Protein AF-A0A8S3B170-F1 (afdb_monomer)

Radius of gyration: 17.37 Å; Cα contacts (8 Å, |Δi|>4): 45; chains: 1; bounding box: 33×46×44 Å

Foldseek 3Di:
DDDDPPVVVVVVVVVPPDPVPCDPCNVVVVLVVVLVVVVVVVVVVVDPPDALVVSQVSSQVVVCVVVVHDDPDPDTPDDSVNSDDPPD

Mean predicted aligned error: 12.1 Å

Secondary structure (DSSP, 8-state):
-PPPTTHHHHHHHS-SS---SS-HHHH-HHHHHHHHHHHHHHHHTT-TT--HHHHHHHHHHHHHHHTT----SSS-SS-GGGG-----

Solvent-accessible surface area (backbone atoms only — not comparable to full-atom values): 5610 Å² total; per-residue (Å²): 136,87,79,60,95,72,51,61,62,56,46,66,68,68,58,70,80,63,76,80,61,84,45,74,45,74,80,36,52,68,59,48,54,51,52,51,52,52,50,51,54,50,61,68,66,76,51,86,78,77,48,36,58,59,55,22,53,48,52,36,53,51,49,32,59,73,67,75,46,79,85,88,61,95,71,63,85,47,52,40,81,81,44,58,77,85,83,124

Organism: NCBI:txid392030

Sequence (88 aa):
GIFVNGDFDAFMDDGRGRKRGDSFFDEYPELETEAKLFVADACSKKSSDFKAIHMANFIDSSYYTLLNTSKCQNELIRSERMCRLDLR

pLDDT: mean 74.4, std 14.37, range [34.97, 90.19]

Nearest PDB structures (foldseek):
  6o8z-assembly1_o  TM=3.668E-01  e=8.525E+00  Enterococcus faecalis

Structure (mmCIF, N/CA/C/O backbone):
data_AF-A0A8S3B170-F1
#
_entry.id   AF-A0A8S3B170-F1
#
loop_
_atom_site.group_PDB
_atom_site.id
_atom_site.type_symbol
_atom_site.label_atom_id
_atom_site.label_alt_id
_atom_site.label_comp_id
_atom_site.label_asym_id
_atom_site.label_entity_id
_atom_site.label_seq_id
_atom_site.pdbx_PDB_ins_code
_atom_site.Cartn_x
_atom_site.Cartn_y
_atom_site.Cartn_z
_atom_site.occupancy
_atom_site.B_iso_or_equiv
_atom_site.auth_seq_id
_atom_site.auth_comp_id
_atom_site.auth_asym_id
_atom_site.auth_atom_id
_atom_site.pdbx_PDB_model_num
ATOM 1 N N . GLY A 1 1 ? -8.770 -31.459 -17.779 1.00 45.66 1 GLY A N 1
ATOM 2 C CA . GLY A 1 1 ? -10.184 -31.383 -18.189 1.00 45.66 1 GLY A CA 1
ATOM 3 C C . GLY A 1 1 ? -10.227 -31.037 -19.658 1.00 45.66 1 GLY A C 1
ATOM 4 O O . GLY A 1 1 ? -9.396 -30.247 -20.084 1.00 45.66 1 GLY A O 1
ATOM 5 N N . ILE A 1 2 ? -11.108 -31.674 -20.427 1.00 48.44 2 ILE A N 1
ATOM 6 C CA . ILE A 1 2 ? -11.297 -31.382 -21.855 1.00 48.44 2 ILE A CA 1
ATOM 7 C C . ILE A 1 2 ? -12.342 -30.268 -21.939 1.00 48.44 2 ILE A C 1
ATOM 9 O O . ILE A 1 2 ? -13.466 -30.461 -21.483 1.00 48.44 2 ILE A O 1
ATOM 13 N N . PHE A 1 3 ? -11.954 -29.104 -22.459 1.00 50.00 3 PHE A N 1
ATOM 14 C CA . PHE A 1 3 ? -12.873 -27.991 -22.695 1.00 50.00 3 PHE A CA 1
ATOM 15 C C . PHE A 1 3 ? -13.639 -28.245 -23.997 1.00 50.00 3 PHE A C 1
ATOM 17 O O . PHE A 1 3 ? -13.035 -28.560 -25.023 1.00 50.00 3 PHE A O 1
ATOM 24 N N . VAL A 1 4 ? -14.967 -28.151 -23.942 1.00 60.59 4 VAL A N 1
ATOM 25 C CA . VAL A 1 4 ? -15.851 -28.301 -25.104 1.00 60.59 4 VAL A CA 1
ATOM 26 C C . VAL A 1 4 ? -15.965 -26.935 -25.790 1.00 60.59 4 VAL A C 1
ATOM 28 O O . VAL A 1 4 ? -16.055 -25.909 -25.121 1.00 60.59 4 VAL A O 1
ATOM 31 N N . ASN A 1 5 ? -15.873 -26.925 -27.124 1.00 57.31 5 ASN A N 1
ATOM 32 C CA . ASN A 1 5 ? -15.816 -25.732 -27.980 1.00 57.31 5 ASN A CA 1
ATOM 33 C C . ASN A 1 5 ? -16.732 -24.585 -27.514 1.00 57.31 5 ASN A C 1
ATOM 35 O O . ASN A 1 5 ? -17.948 -24.752 -27.459 1.00 57.31 5 ASN A O 1
ATOM 39 N N . GLY A 1 6 ? -16.132 -23.417 -27.257 1.00 56.84 6 GLY A N 1
ATOM 40 C CA . GLY A 1 6 ? -16.812 -22.176 -26.860 1.00 56.84 6 GLY A CA 1
ATOM 41 C C . GLY A 1 6 ? -16.570 -21.752 -25.407 1.00 56.84 6 GLY A C 1
ATOM 42 O O . GLY A 1 6 ? -16.539 -20.557 -25.129 1.00 56.84 6 GLY A O 1
ATOM 43 N N . ASP A 1 7 ? -16.294 -22.695 -24.501 1.00 57.12 7 ASP A N 1
ATOM 44 C CA . ASP A 1 7 ? -16.060 -22.382 -23.079 1.00 57.12 7 ASP A CA 1
ATOM 45 C C . ASP A 1 7 ? -14.659 -21.832 -22.791 1.00 57.12 7 ASP A C 1
ATOM 47 O O . ASP A 1 7 ? -14.434 -21.221 -21.749 1.00 57.12 7 ASP A O 1
ATOM 51 N N . PHE A 1 8 ? -13.697 -22.041 -23.693 1.00 58.09 8 PHE A N 1
ATOM 52 C CA . PHE A 1 8 ? -12.327 -21.581 -23.467 1.00 58.09 8 PHE A CA 1
ATOM 53 C C . PHE A 1 8 ? -12.221 -20.053 -23.515 1.00 58.09 8 PHE A C 1
ATOM 55 O O . PHE A 1 8 ? -11.561 -19.464 -22.664 1.00 58.09 8 PHE A O 1
ATOM 62 N N . ASP A 1 9 ? -12.913 -19.400 -24.451 1.00 59.09 9 ASP A N 1
ATOM 63 C CA . ASP A 1 9 ? -12.901 -17.939 -24.545 1.00 59.09 9 ASP A CA 1
ATOM 64 C C . ASP A 1 9 ? -13.648 -17.301 -23.368 1.00 59.09 9 ASP A C 1
ATOM 66 O O . ASP A 1 9 ? -13.138 -16.358 -22.773 1.00 59.09 9 ASP A O 1
ATOM 70 N N . ALA A 1 10 ? -14.780 -17.875 -22.940 1.00 59.28 10 ALA A N 1
ATOM 71 C CA . ALA A 1 10 ? -15.498 -17.433 -21.741 1.00 59.28 10 ALA A CA 1
ATOM 72 C C . ALA A 1 10 ? -14.673 -17.633 -20.455 1.00 59.28 10 ALA A C 1
ATOM 74 O O . ALA A 1 10 ? -14.663 -16.769 -19.580 1.00 59.28 10 ALA A O 1
ATOM 75 N N . PHE A 1 11 ? -13.926 -18.736 -20.356 1.00 59.53 11 PHE A N 1
ATOM 76 C CA . PHE A 1 11 ? -12.984 -18.980 -19.262 1.00 59.53 11 PHE A CA 1
ATOM 77 C C . PHE A 1 11 ? -11.823 -17.972 -19.266 1.00 59.53 11 PHE A C 1
ATOM 79 O O . PHE A 1 11 ? -11.406 -17.492 -18.212 1.00 59.53 11 PHE A O 1
ATOM 86 N N . MET A 1 12 ? -11.324 -17.606 -20.449 1.00 54.66 12 MET A N 1
ATOM 87 C CA . MET A 1 12 ? -10.276 -16.594 -20.609 1.00 54.66 12 MET A CA 1
ATOM 88 C C . MET A 1 12 ? -10.776 -15.162 -20.337 1.00 54.66 12 MET A C 1
ATOM 90 O O . MET A 1 12 ? -9.975 -14.325 -19.902 1.00 54.66 12 MET A O 1
ATOM 94 N N . ASP A 1 13 ? -12.068 -14.883 -20.555 1.00 56.66 13 ASP A N 1
ATOM 95 C CA . ASP A 1 13 ? -12.711 -13.580 -20.312 1.00 56.66 13 ASP A CA 1
ATOM 96 C C . ASP A 1 13 ? -13.245 -13.390 -18.880 1.00 56.66 13 ASP A C 1
ATOM 98 O O . ASP A 1 13 ? -13.313 -12.254 -18.411 1.00 56.66 13 ASP A O 1
ATOM 102 N N . ASP A 1 14 ? -13.520 -14.464 -18.125 1.00 57.94 14 ASP A N 1
ATOM 103 C CA . ASP A 1 14 ? -13.901 -14.407 -16.693 1.00 57.94 14 ASP A CA 1
ATOM 104 C C . ASP A 1 14 ? -12.758 -13.870 -15.797 1.00 57.94 14 ASP A C 1
ATOM 106 O O . ASP A 1 14 ? -12.892 -13.709 -14.585 1.00 57.94 14 ASP A O 1
ATOM 110 N N . GLY A 1 15 ? -11.580 -13.594 -16.369 1.00 52.38 15 GLY A N 1
ATOM 111 C CA . GLY A 1 15 ? -10.436 -13.033 -15.647 1.00 52.38 15 GLY A CA 1
ATOM 112 C C . GLY A 1 15 ? -9.815 -13.997 -14.629 1.00 52.38 15 GLY A C 1
ATOM 113 O O . GLY A 1 15 ? -8.833 -13.649 -13.971 1.00 52.38 15 GLY A O 1
ATOM 114 N N . ARG A 1 16 ? -10.330 -15.227 -14.523 1.00 57.97 16 ARG A N 1
ATOM 115 C CA . ARG A 1 16 ? -9.792 -16.295 -13.679 1.00 57.97 16 ARG A CA 1
ATOM 116 C C . ARG A 1 16 ? -8.689 -17.029 -14.429 1.00 57.97 16 ARG A C 1
ATOM 118 O O . ARG A 1 16 ? -8.933 -17.994 -15.138 1.00 57.97 16 ARG A O 1
ATOM 125 N N . GLY A 1 17 ? -7.453 -16.565 -14.263 1.00 55.16 17 GLY A N 1
ATOM 126 C CA . GLY A 1 17 ? -6.263 -17.277 -14.752 1.00 55.16 17 GLY A CA 1
ATOM 127 C C . GLY A 1 17 ? -5.311 -16.448 -15.607 1.00 55.16 17 GLY A C 1
ATOM 128 O O . GLY A 1 17 ? -4.208 -16.902 -15.898 1.00 55.16 17 GLY A O 1
ATOM 129 N N . ARG A 1 18 ? -5.668 -15.210 -15.963 1.00 48.91 18 ARG A N 1
ATOM 130 C CA . ARG A 1 18 ? -4.694 -14.261 -16.511 1.00 48.91 18 ARG A CA 1
ATOM 131 C C . ARG A 1 18 ? -4.065 -13.480 -15.364 1.00 48.91 18 ARG A C 1
ATOM 133 O O . ARG A 1 18 ? -4.704 -12.595 -14.801 1.00 48.91 18 ARG A O 1
ATOM 140 N N . LYS A 1 19 ? -2.796 -13.772 -15.057 1.00 55.88 19 LYS A N 1
ATOM 141 C CA . LYS A 1 19 ? -1.916 -12.827 -14.357 1.00 55.88 19 LYS A CA 1
ATOM 142 C C . LYS A 1 19 ? -1.813 -11.602 -15.276 1.00 55.88 19 LYS A C 1
ATOM 144 O O . LYS A 1 19 ? -1.118 -11.637 -16.291 1.00 55.88 19 LYS A O 1
ATOM 149 N N . ARG A 1 20 ? -2.669 -10.597 -15.061 1.00 54.94 20 ARG A N 1
ATOM 150 C CA . ARG A 1 20 ? -2.687 -9.359 -15.854 1.00 54.94 20 ARG A CA 1
ATOM 151 C C . ARG A 1 20 ? -1.438 -8.562 -15.476 1.00 54.94 20 ARG A C 1
ATOM 153 O O . ARG A 1 20 ? -1.506 -7.722 -14.591 1.00 54.94 20 ARG A O 1
ATOM 160 N N . GLY A 1 21 ? -0.323 -8.871 -16.135 1.00 56.94 21 GLY A N 1
ATOM 161 C CA . GLY A 1 21 ? 0.990 -8.307 -15.821 1.00 56.94 21 GLY A CA 1
ATOM 162 C C . GLY A 1 21 ? 1.545 -8.805 -14.489 1.00 56.94 21 GLY A C 1
ATOM 163 O O . GLY A 1 21 ? 0.842 -9.463 -13.715 1.00 56.94 21 GLY A O 1
ATOM 164 N N . ASP A 1 22 ? 2.814 -8.498 -14.238 1.00 61.09 22 ASP A N 1
ATOM 165 C CA . ASP A 1 22 ? 3.347 -8.571 -12.884 1.00 61.09 22 ASP A CA 1
ATOM 166 C C . ASP A 1 22 ? 2.536 -7.595 -12.021 1.00 61.09 22 ASP A C 1
ATOM 168 O O . ASP A 1 22 ? 2.382 -6.411 -12.330 1.00 61.09 22 ASP A O 1
ATOM 172 N N . SER A 1 23 ? 1.883 -8.129 -10.993 1.00 71.25 23 SER A N 1
ATOM 173 C CA . SER A 1 23 ? 1.191 -7.326 -9.997 1.00 71.25 23 SER A CA 1
ATOM 174 C C . SER A 1 23 ? 2.237 -6.479 -9.287 1.00 71.25 23 SER A C 1
ATOM 176 O O . SER A 1 23 ? 3.335 -6.951 -9.020 1.00 71.25 23 SER A O 1
ATOM 178 N N . PHE A 1 24 ? 1.892 -5.261 -8.876 1.00 80.25 24 PHE A N 1
ATOM 179 C CA . PHE A 1 24 ? 2.782 -4.429 -8.057 1.00 80.25 24 PHE A CA 1
ATOM 180 C C . PHE A 1 24 ? 3.377 -5.193 -6.855 1.00 80.25 24 PHE A C 1
ATOM 182 O O . PHE A 1 24 ? 4.518 -4.984 -6.474 1.00 80.25 24 PHE A O 1
ATOM 189 N N . PHE A 1 25 ? 2.619 -6.118 -6.265 1.00 82.81 25 PHE A N 1
ATOM 190 C CA . PHE A 1 25 ? 3.099 -6.940 -5.153 1.00 82.81 25 PHE A CA 1
ATOM 191 C C . PHE A 1 25 ? 3.962 -8.141 -5.569 1.00 82.81 25 PHE A C 1
ATOM 193 O O . PHE A 1 25 ? 4.671 -8.675 -4.728 1.00 82.81 25 PHE A O 1
ATOM 200 N N . ASP A 1 26 ? 3.941 -8.547 -6.841 1.00 81.81 26 ASP A N 1
ATOM 201 C CA . ASP A 1 26 ? 4.919 -9.508 -7.363 1.00 81.81 26 ASP A CA 1
ATOM 202 C C . ASP A 1 26 ? 6.322 -8.885 -7.405 1.00 81.81 26 ASP A C 1
ATOM 204 O O . ASP A 1 26 ? 7.303 -9.562 -7.110 1.00 81.81 26 ASP A O 1
ATOM 208 N N . GLU A 1 27 ? 6.412 -7.592 -7.735 1.00 83.81 27 GLU A N 1
ATOM 209 C CA . GLU A 1 27 ? 7.671 -6.836 -7.723 1.00 83.81 27 GLU A CA 1
ATOM 210 C C . GLU A 1 27 ? 8.076 -6.406 -6.303 1.00 83.81 27 GLU A C 1
ATOM 212 O O . GLU A 1 27 ? 9.263 -6.372 -5.978 1.00 83.81 27 GLU A O 1
ATOM 217 N N . TYR A 1 28 ? 7.093 -6.122 -5.440 1.00 85.69 28 TYR A N 1
ATOM 218 C CA . TYR A 1 28 ? 7.303 -5.634 -4.074 1.00 85.69 28 TYR A CA 1
ATOM 219 C C . TYR A 1 28 ? 6.519 -6.457 -3.029 1.00 85.69 28 TYR A C 1
ATOM 221 O O . TYR A 1 28 ? 5.566 -5.952 -2.422 1.00 85.69 28 TYR A O 1
ATOM 229 N N . PRO A 1 29 ? 6.908 -7.721 -2.774 1.00 86.62 29 PRO A N 1
ATOM 230 C CA . PRO A 1 29 ? 6.185 -8.614 -1.857 1.00 86.62 29 PRO A CA 1
ATOM 231 C C . PRO A 1 29 ? 6.258 -8.168 -0.387 1.00 86.62 29 PRO A C 1
ATOM 233 O O . PRO A 1 29 ? 5.347 -8.429 0.405 1.00 86.62 29 PRO A O 1
ATOM 236 N N . GLU A 1 30 ? 7.316 -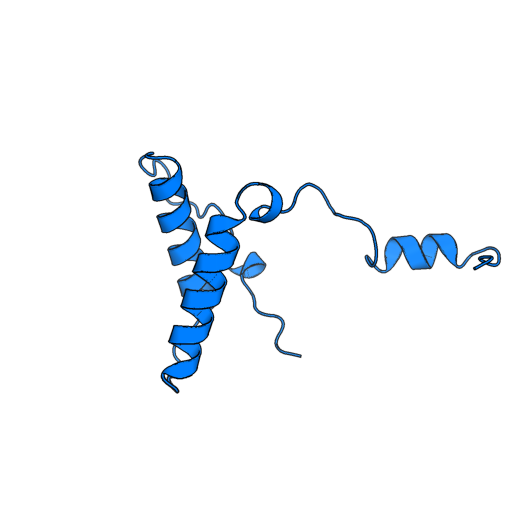7.448 -0.012 1.00 86.50 30 GLU A N 1
ATOM 237 C CA . GLU A 1 30 ? 7.472 -6.871 1.328 1.00 86.50 30 GLU A CA 1
ATOM 238 C C . GLU A 1 30 ? 6.367 -5.842 1.612 1.00 86.50 30 GLU A C 1
ATOM 240 O O . GLU A 1 30 ? 5.712 -5.900 2.654 1.00 86.50 30 GLU A O 1
ATOM 245 N N . LEU A 1 31 ? 6.052 -4.995 0.622 1.00 86.81 31 LEU A N 1
ATOM 246 C CA . LEU A 1 31 ? 4.968 -4.014 0.716 1.00 86.81 31 LEU A CA 1
ATOM 247 C C . LEU A 1 31 ? 3.594 -4.677 0.839 1.00 86.81 31 LEU A C 1
ATOM 249 O O . LEU A 1 31 ? 2.708 -4.130 1.493 1.00 86.81 31 LEU A O 1
ATOM 253 N N . GLU A 1 32 ? 3.393 -5.850 0.231 1.00 87.44 32 GLU A N 1
ATOM 254 C CA . GLU A 1 32 ? 2.143 -6.602 0.387 1.00 87.44 32 GLU A CA 1
ATOM 255 C C . GLU A 1 32 ? 1.948 -7.051 1.835 1.00 87.44 32 GLU A C 1
ATOM 257 O O . GLU A 1 32 ? 0.859 -6.921 2.403 1.00 87.44 32 GLU A O 1
ATOM 262 N N . THR A 1 33 ? 3.016 -7.577 2.431 1.00 86.75 33 THR A N 1
ATOM 263 C CA . THR A 1 33 ? 3.003 -8.086 3.802 1.00 86.75 33 THR A CA 1
ATOM 264 C C . THR A 1 33 ? 2.746 -6.952 4.788 1.00 86.75 33 THR A C 1
ATOM 266 O O . THR A 1 33 ? 1.849 -7.057 5.627 1.00 86.75 33 THR A O 1
ATOM 269 N N . GLU A 1 34 ? 3.456 -5.834 4.644 1.00 88.81 34 GLU A N 1
ATOM 270 C CA . GLU A 1 34 ? 3.257 -4.649 5.478 1.00 88.81 34 GLU A CA 1
ATOM 271 C C . GLU A 1 34 ? 1.854 -4.058 5.329 1.00 88.81 34 GLU A C 1
ATOM 273 O O . GLU A 1 34 ? 1.200 -3.754 6.327 1.00 88.81 34 GLU A O 1
ATOM 278 N N . ALA A 1 35 ? 1.346 -3.945 4.098 1.00 87.38 35 ALA A N 1
ATOM 279 C CA . ALA A 1 35 ? 0.013 -3.407 3.855 1.00 87.38 35 ALA A CA 1
ATOM 280 C C . ALA A 1 35 ? -1.081 -4.283 4.488 1.00 87.38 35 ALA A C 1
ATOM 282 O O . ALA A 1 35 ? -2.036 -3.756 5.062 1.00 87.38 35 ALA A O 1
ATOM 283 N N . LYS A 1 36 ? -0.936 -5.616 4.443 1.00 87.06 36 LYS A N 1
ATOM 284 C CA . LYS A 1 36 ? -1.849 -6.549 5.127 1.00 87.06 36 LYS A CA 1
ATOM 285 C C . LYS A 1 36 ? -1.808 -6.375 6.643 1.00 87.06 36 LYS A C 1
ATOM 287 O O . LYS A 1 36 ? -2.867 -6.343 7.267 1.00 87.06 36 LYS A O 1
ATOM 292 N N . LEU A 1 37 ? -0.618 -6.234 7.231 1.00 88.69 37 LEU A N 1
ATOM 293 C CA . LEU A 1 37 ? -0.464 -5.991 8.669 1.00 88.69 37 LEU A CA 1
ATOM 294 C C . LEU A 1 37 ? -1.087 -4.655 9.084 1.00 88.69 37 LEU A C 1
ATOM 296 O O . LEU A 1 37 ? -1.811 -4.602 10.075 1.00 88.69 37 LEU A O 1
ATOM 300 N N . PHE A 1 38 ? -0.873 -3.601 8.295 1.00 88.62 38 PHE A N 1
ATOM 301 C CA . PHE A 1 38 ? -1.464 -2.285 8.522 1.00 88.62 38 PHE A CA 1
ATOM 302 C C . PHE A 1 38 ? -2.998 -2.330 8.504 1.00 88.62 38 PHE A C 1
ATOM 304 O O . PHE A 1 38 ? -3.646 -1.803 9.408 1.00 88.62 38 PHE A O 1
ATOM 311 N N . VAL A 1 39 ? -3.589 -3.004 7.510 1.00 85.81 39 VAL A N 1
ATOM 312 C CA . VAL A 1 39 ? -5.046 -3.204 7.430 1.00 85.81 39 VAL A CA 1
ATOM 313 C C . VAL A 1 39 ? -5.546 -4.018 8.623 1.00 85.81 39 VAL A C 1
ATOM 315 O O . VAL A 1 39 ? -6.537 -3.640 9.240 1.00 85.81 39 VAL A O 1
ATOM 318 N N . ALA A 1 40 ? -4.870 -5.116 8.974 1.00 86.81 40 ALA A N 1
ATOM 319 C CA . ALA A 1 40 ? -5.269 -5.969 10.091 1.00 86.81 40 ALA A CA 1
ATOM 320 C C . ALA A 1 40 ? -5.260 -5.205 11.425 1.00 86.81 40 ALA A C 1
ATOM 322 O O . ALA A 1 40 ? -6.224 -5.293 12.187 1.00 86.81 40 ALA A O 1
ATOM 323 N N . ASP A 1 41 ? -4.220 -4.406 11.679 1.00 87.88 41 ASP A N 1
ATOM 324 C CA . ASP A 1 41 ? -4.137 -3.539 12.855 1.00 87.88 41 ASP A CA 1
ATOM 325 C C . ASP A 1 41 ? -5.244 -2.474 12.843 1.00 87.88 41 ASP A C 1
ATOM 327 O O . ASP A 1 41 ? -5.946 -2.296 13.841 1.00 87.88 41 ASP A O 1
ATOM 331 N N . ALA A 1 42 ? -5.479 -1.820 11.702 1.00 84.88 42 ALA A N 1
ATOM 332 C CA . ALA A 1 42 ? -6.534 -0.819 11.568 1.00 84.88 42 ALA A CA 1
ATOM 333 C C . ALA A 1 42 ? -7.936 -1.407 11.806 1.00 84.88 42 ALA A C 1
ATOM 335 O O . ALA A 1 42 ? -8.730 -0.828 12.548 1.00 84.88 42 ALA A O 1
ATOM 336 N N . CYS A 1 43 ? -8.225 -2.585 11.251 1.00 82.31 43 CYS A N 1
ATOM 337 C CA . CYS A 1 43 ? -9.485 -3.292 11.467 1.00 82.31 43 CYS A CA 1
ATOM 338 C C . CYS A 1 43 ? -9.629 -3.804 12.911 1.00 82.31 43 CYS A C 1
ATOM 340 O O . CYS A 1 43 ? -10.742 -3.846 13.438 1.00 82.31 43 CYS A O 1
ATOM 342 N N . SER A 1 44 ? -8.524 -4.149 13.584 1.00 84.31 44 SER A N 1
ATOM 343 C CA . SER A 1 44 ? -8.553 -4.608 14.980 1.00 84.31 44 SER A CA 1
ATOM 344 C C . SER A 1 44 ? -9.031 -3.526 15.956 1.00 84.31 44 SER A C 1
ATOM 346 O O . SER A 1 44 ? -9.645 -3.835 16.979 1.00 84.31 44 SER A O 1
ATOM 348 N N . LYS A 1 45 ? -8.829 -2.246 15.614 1.00 80.56 45 LYS A N 1
ATOM 349 C CA . LYS A 1 45 ? -9.142 -1.097 16.477 1.00 80.56 45 LYS A CA 1
ATOM 350 C C . LYS A 1 45 ? -10.644 -0.819 16.636 1.00 80.56 45 LYS A C 1
ATOM 352 O O . LYS A 1 45 ? -10.996 0.128 17.333 1.00 80.56 45 LYS A O 1
ATOM 357 N N . LYS A 1 46 ? -11.537 -1.620 16.027 1.00 66.50 46 LYS A N 1
ATOM 358 C CA . LYS A 1 46 ? -13.013 -1.449 16.028 1.00 66.50 46 LYS A CA 1
ATOM 359 C C . LYS A 1 46 ? -13.491 -0.039 15.631 1.00 66.50 46 LYS A C 1
ATOM 361 O O . LYS A 1 46 ? -14.647 0.306 15.862 1.00 66.50 46 LYS A O 1
ATOM 366 N N . SER A 1 47 ? -12.619 0.769 15.033 1.00 68.56 47 SER A N 1
ATOM 367 C CA . SER A 1 47 ? -12.944 2.077 14.476 1.00 68.56 47 SER A CA 1
ATOM 368 C C . SER A 1 47 ? -13.319 1.881 13.008 1.00 68.56 47 SER A C 1
ATOM 370 O O . SER A 1 47 ? -12.612 1.213 12.254 1.00 68.56 47 SER A O 1
ATOM 372 N N . SER A 1 48 ? -14.447 2.458 12.600 1.00 68.44 48 SER A N 1
ATOM 373 C CA . SER A 1 48 ? -14.914 2.456 11.209 1.00 68.44 48 SER A CA 1
ATOM 374 C C . SER A 1 48 ? -14.226 3.518 10.343 1.00 68.44 48 SER A C 1
ATOM 376 O O . SER A 1 48 ? -14.679 3.790 9.234 1.00 68.44 48 SER A O 1
ATOM 378 N N . ASP A 1 49 ? -13.165 4.154 10.841 1.00 80.75 49 ASP A N 1
ATOM 379 C CA . ASP A 1 49 ? -12.528 5.291 10.168 1.00 80.75 49 ASP A CA 1
ATOM 380 C C . ASP A 1 49 ? -11.521 4.854 9.103 1.00 80.75 49 ASP A C 1
ATOM 382 O O . ASP A 1 49 ? -11.034 5.679 8.328 1.00 80.75 49 ASP A O 1
ATOM 386 N N . PHE A 1 50 ? -11.217 3.556 9.034 1.00 83.31 50 PHE A N 1
ATOM 387 C CA . PHE A 1 50 ? -10.329 3.022 8.017 1.00 83.31 50 PHE A CA 1
ATOM 388 C C . PHE A 1 50 ? -10.950 3.149 6.621 1.00 83.31 50 PHE A C 1
ATOM 390 O O . PHE A 1 50 ? -12.023 2.620 6.334 1.00 83.31 50 PHE A O 1
ATOM 397 N N . LYS A 1 51 ? -10.233 3.828 5.725 1.00 84.56 51 LYS A N 1
ATOM 398 C CA . LYS A 1 51 ? -10.596 4.005 4.312 1.00 84.56 51 LYS A CA 1
ATOM 399 C C . LYS A 1 51 ? -9.445 3.572 3.412 1.00 84.56 51 LYS A C 1
ATOM 401 O O . LYS A 1 51 ? -8.281 3.630 3.808 1.00 84.56 51 LYS A O 1
ATOM 406 N N . ALA A 1 52 ? -9.764 3.237 2.165 1.00 84.06 52 ALA A N 1
ATOM 407 C CA . ALA A 1 52 ? -8.782 2.826 1.161 1.00 84.06 52 ALA A CA 1
ATOM 408 C C . ALA A 1 52 ? -7.667 3.870 0.942 1.00 84.06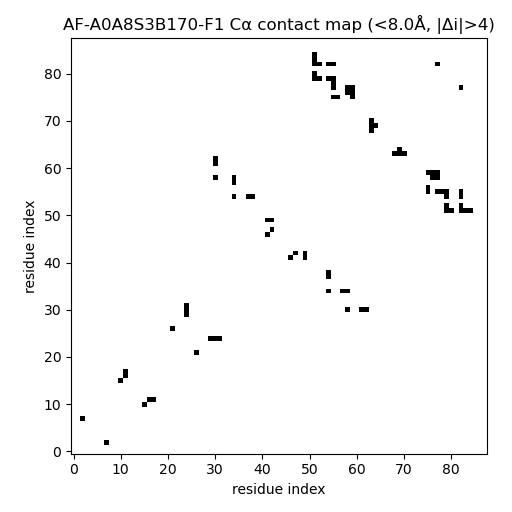 52 ALA A C 1
ATOM 410 O O . ALA A 1 52 ? -6.522 3.493 0.698 1.00 84.06 52 ALA A O 1
ATOM 411 N N . ILE A 1 53 ? -7.955 5.169 1.109 1.00 85.81 53 ILE A N 1
ATOM 412 C CA . ILE A 1 53 ? -6.935 6.228 1.035 1.00 85.81 53 ILE A CA 1
ATOM 413 C C . ILE A 1 53 ? -5.832 6.083 2.097 1.00 85.81 53 ILE A C 1
ATOM 415 O O . ILE A 1 53 ? -4.677 6.384 1.814 1.00 85.81 53 ILE A O 1
ATOM 419 N N . HIS A 1 54 ? -6.142 5.566 3.293 1.00 87.00 54 HIS A N 1
ATOM 420 C CA . HIS A 1 54 ? -5.129 5.334 4.330 1.00 87.00 54 HIS A CA 1
ATOM 421 C C . HIS A 1 54 ? -4.152 4.240 3.898 1.00 87.00 54 HIS A C 1
ATOM 423 O O . HIS A 1 54 ? -2.947 4.390 4.070 1.00 87.00 54 HIS A O 1
ATOM 429 N N . MET A 1 55 ? -4.667 3.173 3.283 1.00 86.88 55 MET A N 1
ATOM 430 C CA . MET A 1 55 ? -3.846 2.103 2.717 1.00 86.88 55 MET A CA 1
ATOM 431 C C . MET A 1 55 ? -3.003 2.598 1.538 1.00 86.88 55 MET A C 1
ATOM 433 O O . MET A 1 55 ? -1.828 2.261 1.445 1.00 86.88 55 MET A O 1
ATOM 437 N N . ALA A 1 56 ? -3.580 3.416 0.654 1.00 87.38 56 ALA A N 1
ATOM 438 C CA . ALA A 1 56 ? -2.861 3.972 -0.488 1.00 8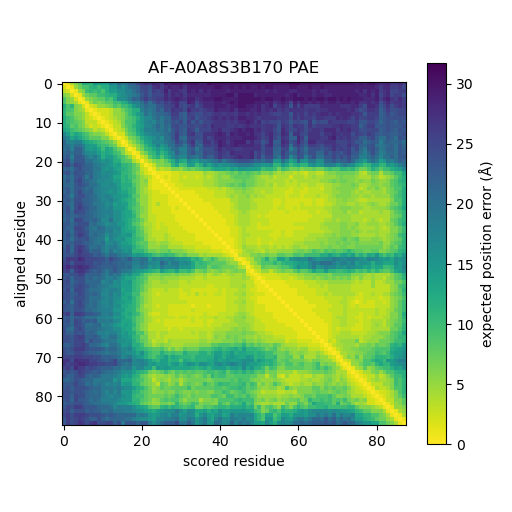7.38 56 ALA A CA 1
ATOM 439 C C . ALA A 1 56 ? -1.702 4.882 -0.050 1.00 87.38 56 ALA A C 1
ATOM 441 O O . ALA A 1 56 ? -0.593 4.734 -0.552 1.00 87.38 56 ALA A O 1
ATOM 442 N N . ASN A 1 57 ? -1.934 5.753 0.937 1.00 88.94 57 ASN A N 1
ATOM 443 C CA . ASN A 1 57 ? -0.889 6.603 1.512 1.00 88.94 57 ASN A CA 1
ATOM 444 C C . ASN A 1 57 ? 0.203 5.786 2.213 1.00 88.94 57 ASN A C 1
ATOM 446 O O . ASN A 1 57 ? 1.380 6.111 2.088 1.00 88.94 57 ASN A O 1
ATOM 450 N N . PHE A 1 58 ? -0.179 4.723 2.929 1.00 90.19 58 PHE A N 1
ATOM 451 C CA . PHE A 1 58 ? 0.776 3.827 3.575 1.00 90.19 58 PHE A CA 1
ATOM 452 C C . PHE A 1 58 ? 1.696 3.166 2.540 1.00 90.19 58 PHE A C 1
ATOM 454 O O . PHE A 1 58 ? 2.909 3.334 2.620 1.00 90.19 58 PHE A O 1
ATOM 461 N N . ILE A 1 59 ? 1.123 2.510 1.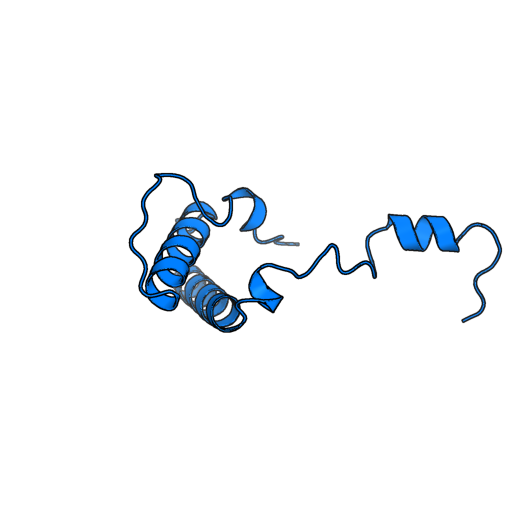523 1.00 89.69 59 ILE A N 1
ATOM 462 C CA . ILE A 1 59 ? 1.881 1.840 0.452 1.00 89.69 59 ILE A CA 1
ATOM 463 C C . ILE A 1 59 ? 2.799 2.823 -0.274 1.00 89.69 59 ILE A C 1
ATOM 465 O O . ILE A 1 59 ? 3.949 2.497 -0.550 1.00 89.69 59 ILE A O 1
ATOM 469 N N . ASP A 1 60 ? 2.299 4.021 -0.573 1.00 89.75 60 ASP A N 1
ATOM 470 C CA . ASP A 1 60 ? 3.074 5.066 -1.234 1.00 89.75 60 ASP A CA 1
ATOM 471 C C . ASP A 1 60 ? 4.297 5.474 -0.400 1.00 89.75 60 ASP A C 1
ATOM 473 O O . ASP A 1 60 ? 5.419 5.472 -0.905 1.00 89.75 60 ASP A O 1
ATOM 477 N N . SER A 1 61 ? 4.104 5.725 0.899 1.00 89.38 61 SER A N 1
ATOM 478 C CA . SER A 1 61 ? 5.210 6.055 1.801 1.00 89.38 61 SER A CA 1
ATOM 479 C C . SER A 1 61 ? 6.218 4.908 1.941 1.00 89.38 61 SER A C 1
ATOM 481 O O . SER A 1 61 ? 7.415 5.136 1.765 1.00 89.38 61 SER A O 1
ATOM 483 N N . SER A 1 62 ? 5.745 3.674 2.158 1.00 89.50 62 SER A N 1
ATOM 484 C CA . SER A 1 62 ? 6.600 2.494 2.311 1.00 89.50 62 SER A CA 1
ATOM 485 C C . SER A 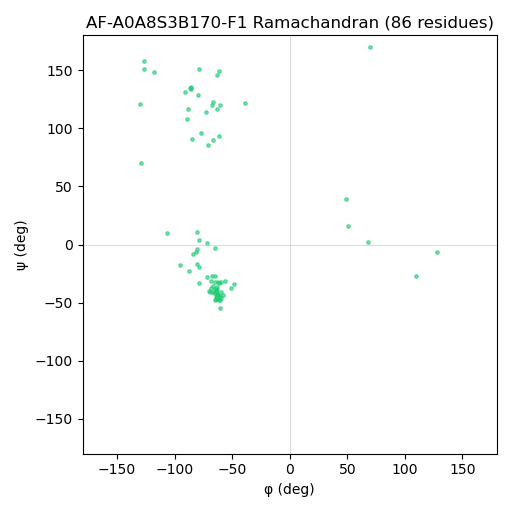1 62 ? 7.400 2.198 1.045 1.00 89.50 62 SER A C 1
ATOM 487 O O . SER A 1 62 ? 8.561 1.820 1.137 1.00 89.50 62 SER A O 1
ATOM 489 N N . TYR A 1 63 ? 6.834 2.417 -0.144 1.00 89.06 63 TYR A N 1
ATOM 490 C CA . TYR A 1 63 ? 7.548 2.220 -1.406 1.00 89.06 63 TYR A CA 1
ATOM 491 C C . TYR A 1 63 ? 8.735 3.175 -1.560 1.00 89.06 63 TYR A C 1
ATOM 493 O O . TYR A 1 63 ? 9.839 2.750 -1.898 1.00 89.06 63 TYR A O 1
ATOM 501 N N . TYR A 1 64 ? 8.537 4.469 -1.290 1.00 88.44 64 TYR A N 1
ATOM 502 C CA . TYR A 1 64 ? 9.624 5.447 -1.378 1.00 88.44 64 TYR A CA 1
ATOM 503 C C . TYR A 1 64 ? 10.697 5.199 -0.311 1.00 88.44 64 TYR A C 1
ATOM 505 O O . TYR A 1 64 ? 11.889 5.331 -0.596 1.00 88.44 64 TYR A O 1
ATOM 513 N N . THR A 1 65 ? 10.290 4.761 0.886 1.00 88.38 65 THR A N 1
ATOM 514 C CA . THR A 1 65 ? 11.217 4.294 1.925 1.00 88.38 65 THR A CA 1
ATOM 515 C C . THR A 1 65 ? 12.014 3.072 1.467 1.00 88.38 65 THR A C 1
ATOM 517 O O . THR A 1 65 ? 13.236 3.083 1.580 1.00 88.38 65 THR A O 1
ATOM 520 N N . LEU A 1 66 ? 11.360 2.061 0.890 1.00 87.81 66 LEU A N 1
ATOM 521 C CA . LEU A 1 66 ? 12.005 0.843 0.391 1.00 87.81 66 LEU A CA 1
ATOM 522 C C . LEU A 1 66 ? 13.047 1.152 -0.691 1.00 87.81 66 LEU A C 1
ATOM 524 O O . LEU A 1 66 ? 14.139 0.588 -0.694 1.00 87.81 66 LEU A O 1
ATOM 528 N N . LEU A 1 67 ? 12.735 2.085 -1.592 1.00 87.00 67 LEU A N 1
ATOM 529 C CA . LEU A 1 67 ? 13.647 2.501 -2.655 1.00 87.00 67 LEU A CA 1
ATOM 530 C C . LEU A 1 67 ? 14.711 3.512 -2.204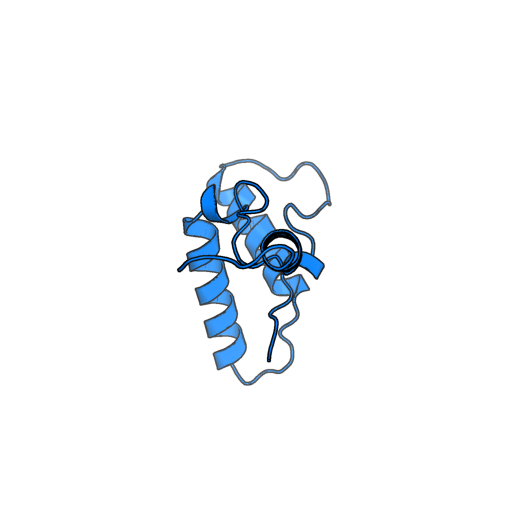 1.00 87.00 67 LEU A C 1
ATOM 532 O O . LEU A 1 67 ? 15.555 3.883 -3.017 1.00 87.00 67 LEU A O 1
ATOM 536 N N . ASN A 1 68 ? 14.686 3.981 -0.949 1.00 87.06 68 ASN A N 1
ATOM 537 C CA . ASN A 1 68 ? 15.507 5.100 -0.469 1.00 87.06 68 ASN A CA 1
ATOM 538 C C . ASN A 1 68 ? 15.439 6.325 -1.400 1.00 87.06 68 ASN A C 1
ATOM 540 O O . ASN A 1 68 ? 16.438 7.000 -1.659 1.00 87.06 68 ASN A O 1
ATOM 544 N N . THR A 1 69 ? 14.248 6.606 -1.929 1.00 85.94 69 THR A N 1
ATOM 545 C CA . THR A 1 69 ? 14.019 7.728 -2.842 1.00 85.94 69 THR A CA 1
ATOM 546 C C . THR A 1 69 ? 13.035 8.716 -2.247 1.00 85.94 69 THR A C 1
ATOM 548 O O . THR A 1 69 ? 12.126 8.365 -1.501 1.00 85.94 69 THR A O 1
ATOM 551 N N . SER A 1 70 ? 13.217 9.986 -2.591 1.00 80.81 70 SER A N 1
ATOM 552 C CA . SER A 1 70 ? 12.301 11.048 -2.196 1.00 80.81 70 SER A CA 1
ATOM 553 C C . SER A 1 70 ? 11.171 11.155 -3.211 1.00 80.81 70 SER A C 1
ATOM 555 O O . SER A 1 70 ? 11.409 11.196 -4.419 1.00 80.81 70 SER A O 1
ATOM 557 N N . LYS A 1 71 ? 9.936 11.258 -2.722 1.00 81.00 71 LYS A N 1
ATOM 558 C CA . LYS A 1 71 ? 8.767 11.512 -3.561 1.00 81.00 71 LYS A CA 1
ATOM 559 C C . LYS A 1 71 ? 8.887 12.883 -4.241 1.00 81.00 71 LYS A C 1
ATOM 561 O O . LYS A 1 71 ? 8.910 13.909 -3.567 1.00 81.00 71 LYS A O 1
ATOM 566 N N . CYS A 1 72 ? 8.957 12.899 -5.573 1.00 71.06 72 CYS A N 1
ATOM 567 C CA . CYS A 1 72 ? 9.078 14.134 -6.366 1.00 71.06 72 CYS A CA 1
ATOM 568 C C . CYS A 1 72 ? 7.735 14.682 -6.876 1.00 71.06 72 CYS A C 1
ATOM 570 O O . CYS A 1 72 ? 7.661 15.838 -7.284 1.00 71.06 72 CYS A O 1
ATOM 572 N N . GLN A 1 73 ? 6.679 13.867 -6.889 1.00 76.00 73 GLN A N 1
ATOM 573 C CA . GLN A 1 73 ? 5.355 14.214 -7.419 1.00 76.00 73 GLN A CA 1
ATOM 574 C C . GLN A 1 73 ? 4.291 13.941 -6.362 1.00 76.00 73 GLN A C 1
ATOM 576 O O . GLN A 1 73 ? 4.457 13.024 -5.575 1.00 76.00 73 GLN A O 1
ATOM 581 N N . ASN A 1 74 ? 3.174 14.673 -6.361 1.00 77.19 74 ASN A N 1
ATO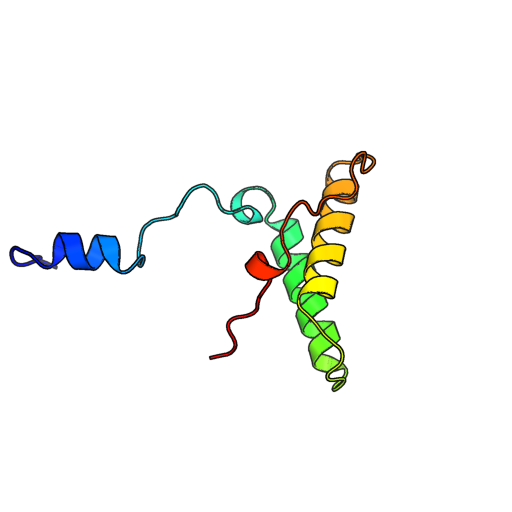M 582 C CA . ASN A 1 74 ? 2.078 14.452 -5.401 1.00 77.19 74 ASN A CA 1
ATOM 583 C C . ASN A 1 74 ? 1.171 13.256 -5.750 1.00 77.19 74 ASN A C 1
ATOM 585 O O . ASN A 1 74 ? 0.175 13.018 -5.071 1.00 77.19 74 ASN A O 1
ATOM 589 N N . GLU A 1 75 ? 1.494 12.509 -6.800 1.00 82.50 75 GLU A N 1
ATOM 590 C CA . GLU A 1 75 ? 0.700 11.373 -7.260 1.00 82.50 75 GLU A CA 1
ATOM 591 C C . GLU A 1 75 ? 0.954 10.133 -6.398 1.00 82.50 75 GLU A C 1
ATOM 593 O O . GLU A 1 75 ? 2.018 9.983 -5.802 1.00 82.50 75 GLU A O 1
ATOM 598 N N . LEU A 1 76 ? -0.050 9.263 -6.279 1.00 80.19 76 LEU A N 1
ATOM 599 C CA . LEU A 1 76 ? 0.081 7.996 -5.562 1.00 80.19 76 LEU A CA 1
ATOM 600 C C . LEU A 1 76 ? 0.640 6.930 -6.502 1.00 80.19 76 LEU A C 1
ATOM 602 O O . LEU A 1 76 ? 0.100 6.743 -7.592 1.00 80.19 76 LEU A O 1
ATOM 606 N N . ILE A 1 77 ? 1.625 6.159 -6.038 1.00 81.06 77 ILE A N 1
ATOM 607 C CA . ILE A 1 77 ? 2.159 5.001 -6.785 1.00 81.06 77 ILE A CA 1
ATOM 608 C C . ILE A 1 77 ? 1.068 3.961 -7.050 1.00 81.06 77 ILE A C 1
ATOM 610 O O . ILE A 1 77 ? 1.047 3.296 -8.086 1.00 81.06 77 ILE A O 1
ATOM 614 N N . ARG A 1 78 ? 0.108 3.853 -6.126 1.00 77.31 78 ARG A N 1
ATOM 615 C CA . ARG A 1 78 ? -1.082 3.024 -6.282 1.00 77.31 78 ARG A CA 1
ATOM 616 C C . ARG A 1 78 ? -2.327 3.832 -5.952 1.00 77.31 78 ARG A C 1
ATOM 618 O O . ARG A 1 78 ? -2.483 4.335 -4.843 1.00 77.31 78 ARG A O 1
ATOM 625 N N . SER A 1 79 ? -3.229 3.951 -6.925 1.00 75.56 79 SER A N 1
ATOM 626 C CA . SER A 1 79 ? -4.478 4.693 -6.727 1.00 75.56 79 SER A CA 1
ATOM 627 C C . SER A 1 79 ? -5.343 4.071 -5.627 1.00 75.56 79 SER A C 1
ATOM 629 O O . SER A 1 79 ? -5.389 2.851 -5.474 1.00 75.56 79 SER A O 1
ATOM 631 N N . GLU A 1 80 ? -6.119 4.900 -4.927 1.00 76.94 80 GLU A N 1
ATOM 632 C CA . GLU A 1 80 ? -7.072 4.454 -3.901 1.00 76.94 80 GLU A CA 1
ATOM 633 C C . GLU A 1 80 ? -8.006 3.336 -4.400 1.00 76.94 80 GLU A C 1
ATOM 635 O O . GLU A 1 80 ? -8.307 2.390 -3.673 1.00 76.94 80 GLU A O 1
ATOM 640 N N . ARG A 1 81 ? -8.436 3.404 -5.668 1.00 71.75 81 ARG A N 1
ATOM 641 C CA . ARG A 1 81 ? -9.325 2.403 -6.281 1.00 71.75 81 ARG A CA 1
ATOM 642 C C . ARG A 1 81 ? -8.695 1.012 -6.336 1.00 71.75 81 ARG A C 1
ATOM 644 O O . ARG A 1 81 ? -9.416 0.031 -6.208 1.00 71.75 81 ARG A O 1
ATOM 651 N N . MET A 1 82 ? -7.374 0.943 -6.489 1.00 72.94 82 MET A N 1
ATOM 652 C CA . MET A 1 82 ? -6.595 -0.299 -6.510 1.00 72.94 82 MET A CA 1
ATOM 653 C C . MET A 1 82 ? -6.280 -0.835 -5.103 1.00 72.94 82 MET A C 1
ATOM 655 O O . MET A 1 82 ? -5.717 -1.922 -4.989 1.00 72.94 82 MET A O 1
ATOM 659 N N . CYS A 1 83 ? -6.621 -0.074 -4.058 1.00 72.12 83 CYS A N 1
ATOM 660 C CA . CYS A 1 83 ? -6.510 -0.446 -2.645 1.00 72.12 83 CYS A CA 1
ATOM 661 C C . CYS A 1 83 ? -7.883 -0.738 -2.017 1.00 72.12 83 CYS A C 1
ATOM 663 O O . CYS A 1 83 ? -8.000 -0.848 -0.797 1.00 72.12 83 CYS A O 1
ATOM 665 N N . ARG A 1 84 ? -8.948 -0.834 -2.828 1.00 67.94 84 ARG A N 1
ATOM 666 C CA . ARG A 1 84 ? -10.252 -1.278 -2.338 1.00 67.94 84 ARG A CA 1
ATOM 667 C C . ARG A 1 84 ? -10.161 -2.744 -1.933 1.00 67.94 84 ARG A C 1
ATOM 669 O O . ARG A 1 84 ? -9.858 -3.605 -2.752 1.00 67.94 84 ARG A O 1
ATOM 676 N N . LEU A 1 85 ? -10.449 -3.001 -0.663 1.00 60.84 85 LEU A N 1
ATOM 677 C CA . LEU A 1 85 ? -10.713 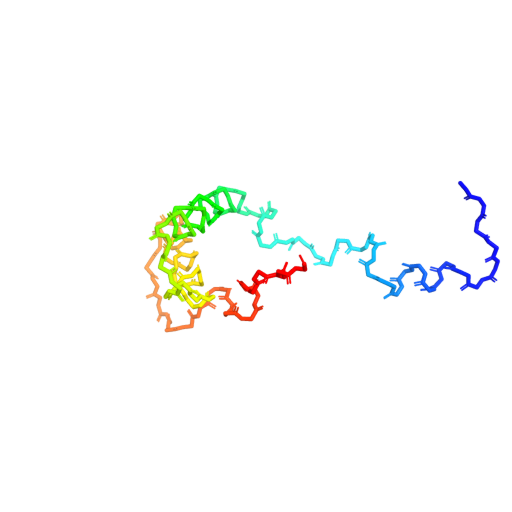-4.341 -0.166 1.00 60.84 85 LEU A CA 1
ATOM 678 C C . LEU A 1 85 ? -12.092 -4.747 -0.694 1.00 60.84 85 LEU A C 1
ATOM 680 O O . LEU A 1 85 ? -13.093 -4.128 -0.328 1.00 60.84 85 LEU A O 1
ATOM 684 N N . ASP A 1 86 ? -12.143 -5.749 -1.572 1.00 50.81 86 ASP A N 1
ATOM 685 C CA . ASP A 1 86 ? -13.395 -6.428 -1.911 1.00 50.81 86 ASP A CA 1
ATOM 686 C C . ASP A 1 86 ? -13.865 -7.184 -0.660 1.00 50.81 86 ASP A C 1
ATOM 688 O O . ASP A 1 86 ? -13.484 -8.326 -0.407 1.00 50.81 86 ASP A O 1
ATOM 692 N N . LEU A 1 87 ? -14.658 -6.509 0.169 1.00 44.09 87 LEU A N 1
ATOM 693 C CA . LEU A 1 87 ? -15.410 -7.138 1.246 1.00 44.09 87 LEU A CA 1
ATOM 694 C C . LEU A 1 87 ? -16.622 -7.820 0.596 1.00 44.09 87 LEU A C 1
ATOM 696 O O . LEU A 1 87 ? -17.614 -7.156 0.294 1.00 44.09 87 LEU A O 1
ATOM 700 N N . ARG A 1 88 ? -16.503 -9.120 0.310 1.00 34.97 88 ARG A N 1
ATOM 701 C CA . ARG A 1 88 ? -17.636 -9.989 -0.040 1.00 34.97 88 ARG A CA 1
ATOM 702 C C . ARG A 1 88 ? -18.194 -10.672 1.196 1.00 34.97 88 ARG A C 1
ATOM 70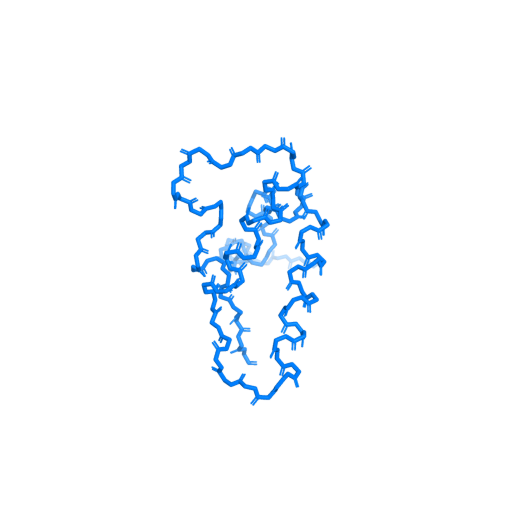4 O O . ARG A 1 88 ? -17.375 -11.087 2.044 1.00 34.97 88 ARG A O 1
#